Protein AF-A0A3M9XNV1-F1 (afdb_monomer_lite)

InterPro domains:
  IPR003779 Alkyl hydroperoxide reductase AhpD/CMD-like [PF02627] (2-57)
  IPR029032 AhpD-like [G3DSA:1.20.1290.10] (1-72)
  IPR029032 AhpD-like [SSF69118] (2-56)

pLDDT: mean 89.27, std 17.67, range [41.69, 98.88]

Organism: NCBI:txid369798

Secondary structure (DSSP, 8-state):
--HHHHHHHHHHHHHHTT-HHHHHHHHHHHHHTT--HHHHHHHHHHHHHHHHHHHHHHHHHHHHHTT----------------

Sequence (83 aa):
MDERMKELIAIGASAAVNCHPCIEYHLVECDRLNIDREQVKAAAEVGLMVNRGAAAKTRDKIDALLGKAESRTGGASSCGCGS

Structure (mmCIF, N/CA/C/O backbone):
data_AF-A0A3M9XNV1-F1
#
_entry.id   AF-A0A3M9XNV1-F1
#
loop_
_atom_site.group_PDB
_atom_site.id
_atom_site.type_symbol
_atom_site.label_atom_id
_atom_site.label_alt_id
_atom_site.label_comp_id
_atom_site.label_asym_id
_atom_site.label_entity_id
_atom_site.label_seq_id
_atom_site.pdbx_PDB_ins_code
_atom_site.Cartn_x
_atom_site.Cartn_y
_atom_site.Cartn_z
_atom_site.occupancy
_atom_site.B_iso_or_equiv
_atom_site.auth_seq_id
_atom_site.auth_comp_id
_atom_site.auth_asym_id
_atom_site.auth_atom_id
_atom_site.pdbx_PDB_model_num
ATOM 1 N N . MET A 1 1 ? 6.590 4.567 19.725 1.00 79.56 1 MET A N 1
ATOM 2 C CA . MET A 1 1 ? 5.535 4.368 18.713 1.00 79.56 1 MET A CA 1
ATOM 3 C C . MET A 1 1 ? 4.301 3.848 19.419 1.00 79.56 1 MET A C 1
ATOM 5 O O . MET A 1 1 ? 4.381 2.770 20.006 1.00 79.56 1 MET A O 1
ATOM 9 N N . ASP A 1 2 ? 3.226 4.634 19.423 1.00 96.12 2 ASP A N 1
ATOM 10 C CA . ASP A 1 2 ? 1.910 4.212 19.914 1.00 96.12 2 ASP A CA 1
ATOM 11 C C . ASP A 1 2 ? 1.246 3.206 18.958 1.00 96.12 2 ASP A C 1
ATOM 13 O O . ASP A 1 2 ? 1.698 3.009 17.829 1.00 96.12 2 ASP A O 1
ATOM 17 N N . GLU A 1 3 ? 0.205 2.525 19.438 1.00 97.31 3 GLU A N 1
ATOM 18 C CA . GLU A 1 3 ? -0.477 1.445 18.713 1.00 97.31 3 GLU A CA 1
ATOM 19 C C . GLU A 1 3 ? -1.149 1.942 17.428 1.00 97.31 3 GLU A C 1
ATOM 21 O O . GLU A 1 3 ? -0.977 1.343 16.371 1.00 97.31 3 GLU A O 1
ATOM 26 N N . ARG A 1 4 ? -1.800 3.111 17.477 1.00 98.25 4 ARG A N 1
ATOM 27 C CA . ARG A 1 4 ? -2.421 3.733 16.302 1.00 98.25 4 ARG A CA 1
ATOM 28 C C . ARG A 1 4 ? -1.395 4.015 15.204 1.00 98.25 4 ARG A C 1
ATOM 30 O O . ARG A 1 4 ? -1.660 3.752 14.032 1.00 98.25 4 ARG A O 1
ATOM 37 N N . MET A 1 5 ? -0.218 4.528 15.560 1.00 98.38 5 MET A N 1
ATOM 38 C CA . MET A 1 5 ? 0.837 4.767 14.576 1.00 98.38 5 MET A CA 1
ATOM 39 C C . MET A 1 5 ? 1.412 3.465 14.002 1.00 98.38 5 MET A C 1
ATOM 41 O O . MET A 1 5 ? 1.729 3.427 12.814 1.00 98.38 5 MET A O 1
ATOM 45 N N . LYS A 1 6 ? 1.504 2.391 14.798 1.00 98.62 6 LYS A N 1
ATOM 46 C CA . LYS A 1 6 ? 1.929 1.071 14.302 1.00 98.62 6 LYS A CA 1
ATOM 47 C C . LYS A 1 6 ? 0.965 0.521 13.253 1.00 98.62 6 LYS A C 1
ATOM 49 O O . LYS A 1 6 ? 1.434 0.106 12.198 1.00 98.62 6 LYS A O 1
ATOM 54 N N . GLU A 1 7 ? -0.343 0.580 13.500 1.00 98.69 7 GLU A N 1
ATOM 55 C CA . GLU A 1 7 ? -1.337 0.052 12.554 1.00 98.69 7 GLU A CA 1
ATOM 56 C C . GLU A 1 7 ? -1.385 0.856 11.248 1.00 98.69 7 GLU A C 1
ATOM 58 O O . GLU A 1 7 ? -1.416 0.276 10.164 1.00 98.69 7 GLU A O 1
ATOM 63 N N . LEU A 1 8 ? -1.264 2.188 11.308 1.00 98.75 8 LEU A N 1
ATOM 64 C CA . LEU A 1 8 ? -1.155 3.014 10.098 1.00 98.75 8 LEU A CA 1
ATOM 65 C C . LEU A 1 8 ? 0.107 2.689 9.281 1.00 98.75 8 LEU A C 1
ATOM 67 O O . LEU A 1 8 ? 0.041 2.576 8.056 1.00 98.75 8 LEU A O 1
ATOM 71 N N . ILE A 1 9 ? 1.256 2.497 9.941 1.00 98.69 9 ILE A N 1
ATOM 72 C CA . ILE A 1 9 ? 2.490 2.060 9.266 1.00 98.69 9 ILE A CA 1
ATOM 73 C C . ILE A 1 9 ? 2.291 0.677 8.639 1.00 98.69 9 ILE A C 1
ATOM 75 O O . ILE A 1 9 ? 2.727 0.450 7.510 1.00 98.69 9 ILE A O 1
ATOM 79 N N . ALA A 1 10 ? 1.617 -0.235 9.338 1.00 98.75 10 ALA A N 1
ATOM 80 C CA . ALA A 1 10 ? 1.371 -1.586 8.861 1.00 98.75 10 ALA A CA 1
ATOM 81 C C . ALA A 1 10 ? 0.428 -1.623 7.647 1.00 98.75 10 ALA A C 1
ATOM 83 O O . ALA A 1 10 ? 0.707 -2.352 6.694 1.00 98.75 10 ALA A O 1
ATOM 84 N N . ILE A 1 11 ? -0.614 -0.784 7.610 1.00 98.81 11 ILE A N 1
ATOM 85 C CA . ILE A 1 11 ? -1.461 -0.576 6.423 1.00 98.81 11 ILE A CA 1
ATOM 86 C C . ILE A 1 11 ? -0.617 -0.116 5.231 1.00 98.81 11 ILE A C 1
ATOM 88 O O . ILE A 1 11 ? -0.674 -0.725 4.160 1.00 98.81 11 ILE A O 1
ATOM 92 N N . GLY A 1 12 ? 0.206 0.921 5.418 1.00 98.88 12 GLY A N 1
ATOM 93 C CA . GLY A 1 12 ? 1.067 1.442 4.355 1.00 98.88 12 GLY A CA 1
ATOM 94 C C . GLY A 1 12 ? 2.084 0.409 3.860 1.00 98.88 12 GLY A C 1
ATOM 95 O O . GLY A 1 12 ? 2.246 0.226 2.653 1.00 98.88 12 GLY A O 1
ATOM 96 N N . ALA A 1 13 ? 2.726 -0.324 4.772 1.00 98.81 13 ALA A N 1
ATOM 97 C CA . ALA A 1 13 ? 3.669 -1.387 4.433 1.00 98.81 13 ALA A CA 1
ATOM 98 C C . ALA A 1 13 ? 2.990 -2.538 3.676 1.00 98.81 13 ALA A C 1
ATOM 100 O O . ALA A 1 13 ? 3.512 -3.002 2.663 1.00 98.81 13 ALA A O 1
ATOM 101 N N . SER A 1 14 ? 1.802 -2.954 4.117 1.00 98.81 14 SER A N 1
ATOM 102 C CA . SER A 1 14 ? 1.023 -4.020 3.481 1.00 98.81 14 SER A CA 1
ATOM 103 C C . SER A 1 14 ? 0.588 -3.638 2.066 1.00 98.81 14 SER A C 1
ATOM 105 O O . SER A 1 14 ? 0.714 -4.445 1.143 1.00 98.81 14 SER A O 1
ATOM 107 N N . ALA A 1 15 ? 0.150 -2.390 1.873 1.00 98.75 15 ALA A N 1
ATOM 108 C CA . ALA A 1 15 ? -0.177 -1.837 0.561 1.00 98.75 15 ALA A CA 1
ATOM 109 C C . ALA A 1 15 ? 1.057 -1.726 -0.349 1.00 98.75 15 ALA A C 1
ATOM 111 O O . ALA A 1 15 ? 0.969 -2.017 -1.540 1.00 98.75 15 ALA A O 1
ATOM 112 N N . ALA A 1 16 ? 2.226 -1.377 0.198 1.00 98.75 16 ALA A N 1
ATOM 113 C CA . ALA A 1 16 ? 3.467 -1.291 -0.572 1.00 98.75 16 ALA A CA 1
ATOM 114 C C . ALA A 1 16 ? 3.892 -2.635 -1.188 1.00 98.75 16 ALA A C 1
ATOM 116 O O . ALA A 1 16 ? 4.507 -2.652 -2.257 1.00 98.75 16 ALA A O 1
ATOM 117 N N . VAL A 1 17 ? 3.542 -3.756 -0.552 1.00 98.44 17 VAL A N 1
ATOM 118 C CA . VAL A 1 17 ? 3.893 -5.114 -1.006 1.00 98.44 17 VAL A CA 1
ATOM 119 C C . VAL A 1 17 ? 2.702 -5.915 -1.539 1.00 98.44 17 VAL A C 1
ATOM 121 O O . VAL A 1 17 ? 2.853 -7.097 -1.834 1.00 98.44 17 VAL A O 1
ATOM 124 N N . ASN A 1 18 ? 1.528 -5.292 -1.689 1.00 98.31 18 ASN A N 1
ATOM 125 C CA . ASN A 1 18 ? 0.286 -5.942 -2.126 1.00 98.31 18 ASN A CA 1
ATOM 126 C C . ASN A 1 18 ? -0.131 -7.155 -1.258 1.00 98.31 18 ASN A C 1
ATOM 128 O O . ASN A 1 18 ? -0.736 -8.103 -1.760 1.00 98.31 18 ASN A O 1
ATOM 132 N N . CYS A 1 19 ? 0.179 -7.157 0.045 1.00 98.62 19 CYS A N 1
ATOM 133 C CA . CYS A 1 19 ? -0.241 -8.237 0.944 1.00 98.62 19 CYS A CA 1
ATOM 134 C C . CYS A 1 19 ? -1.715 -8.060 1.346 1.00 98.62 19 CYS A C 1
ATOM 136 O O . CYS A 1 19 ? -2.007 -7.480 2.389 1.00 98.62 19 CYS A O 1
ATOM 138 N N . HIS A 1 20 ? -2.649 -8.571 0.541 1.00 98.12 20 HIS A N 1
ATOM 139 C CA . HIS A 1 20 ? -4.090 -8.505 0.835 1.00 98.12 20 HIS A CA 1
ATOM 140 C C . HIS A 1 20 ? -4.485 -9.033 2.229 1.00 98.12 20 HIS A C 1
ATOM 142 O O . HIS A 1 20 ? -5.141 -8.283 2.949 1.00 98.12 20 HIS A O 1
ATOM 148 N N . PRO A 1 21 ? -4.045 -10.227 2.686 1.00 98.62 21 PRO A N 1
ATOM 149 C CA . PRO A 1 21 ? -4.416 -10.696 4.025 1.00 98.62 21 PRO A CA 1
ATOM 150 C C . PRO A 1 21 ? -3.847 -9.807 5.142 1.00 98.62 21 PRO A C 1
ATOM 152 O O . PRO A 1 21 ? -4.478 -9.648 6.183 1.00 98.62 21 PRO A O 1
ATOM 155 N N . CYS A 1 22 ? -2.685 -9.177 4.928 1.00 98.69 22 CYS A N 1
ATOM 156 C CA . CYS A 1 22 ? -2.136 -8.214 5.881 1.00 98.69 22 CYS A CA 1
ATOM 157 C C . CYS A 1 22 ? -2.985 -6.932 5.927 1.00 98.69 22 CYS A C 1
ATOM 159 O O . CYS A 1 22 ? -3.251 -6.413 7.007 1.00 98.69 22 CYS A O 1
ATOM 161 N N . ILE A 1 23 ? -3.437 -6.431 4.769 1.00 98.75 23 ILE A N 1
ATOM 162 C CA . ILE A 1 23 ? -4.330 -5.264 4.691 1.00 98.75 23 ILE A CA 1
ATOM 163 C C . ILE A 1 23 ? -5.628 -5.544 5.449 1.00 98.75 23 ILE A C 1
ATOM 165 O O . ILE A 1 23 ? -6.044 -4.714 6.249 1.00 98.75 23 ILE A O 1
ATOM 169 N N . GLU A 1 24 ? -6.241 -6.709 5.233 1.00 98.69 24 GLU A N 1
ATOM 170 C CA . GLU A 1 24 ? -7.467 -7.116 5.931 1.00 98.69 24 GLU A CA 1
ATOM 171 C C . GLU A 1 24 ? -7.262 -7.167 7.450 1.00 98.69 24 GLU A C 1
ATOM 173 O O . GLU A 1 24 ? -8.047 -6.581 8.194 1.00 98.69 24 GLU A O 1
ATOM 178 N N . TYR A 1 25 ? -6.176 -7.795 7.910 1.00 98.75 25 TYR A N 1
ATOM 179 C CA . TYR A 1 25 ? -5.842 -7.879 9.333 1.00 98.75 25 TYR A CA 1
ATOM 180 C C . TYR A 1 25 ? -5.648 -6.494 9.966 1.00 98.75 25 TYR A C 1
ATOM 182 O O . TYR A 1 25 ? -6.297 -6.157 10.956 1.00 98.75 25 TYR A O 1
ATOM 190 N N . HIS A 1 26 ? -4.795 -5.659 9.372 1.00 98.69 26 HIS A N 1
ATOM 191 C CA . HIS A 1 26 ? -4.491 -4.339 9.923 1.00 98.69 26 HIS A CA 1
ATOM 192 C C . HIS A 1 26 ? -5.676 -3.373 9.814 1.00 98.69 26 HIS A C 1
ATOM 194 O O . HIS A 1 26 ? -5.779 -2.440 10.608 1.00 98.69 26 HIS A O 1
ATOM 200 N N . LEU A 1 27 ? -6.611 -3.597 8.883 1.00 98.62 27 LEU A N 1
ATOM 201 C CA . LEU A 1 27 ? -7.846 -2.820 8.810 1.00 98.62 27 LEU A CA 1
ATOM 202 C C . LEU A 1 27 ? -8.747 -3.099 10.017 1.00 98.62 27 LEU A C 1
ATOM 204 O O . LEU A 1 27 ? -9.280 -2.160 10.601 1.00 98.62 27 LEU A O 1
ATOM 208 N N . VAL A 1 28 ? -8.867 -4.365 10.428 1.00 98.62 28 VAL A N 1
ATOM 209 C CA . VAL A 1 28 ? -9.621 -4.751 11.631 1.00 98.62 28 VAL A CA 1
ATOM 210 C C . VAL A 1 28 ? -9.000 -4.138 12.891 1.00 98.62 28 VAL A C 1
ATOM 212 O O . VAL A 1 28 ? -9.721 -3.622 13.745 1.00 98.62 28 VAL A O 1
ATOM 215 N N . GLU A 1 29 ? -7.670 -4.120 12.996 1.00 98.56 29 GLU A N 1
ATOM 216 C CA . GLU A 1 29 ? -6.989 -3.471 14.125 1.00 98.56 29 GLU A CA 1
ATOM 217 C C . GLU A 1 29 ? -7.156 -1.944 14.115 1.00 98.56 29 GLU A C 1
ATOM 219 O O . GLU A 1 29 ? -7.403 -1.341 15.163 1.00 98.56 29 GLU A O 1
ATOM 224 N N . CYS A 1 30 ? -7.122 -1.307 12.938 1.00 98.50 30 CYS A N 1
ATOM 225 C CA . CYS A 1 30 ? -7.454 0.114 12.810 1.00 98.50 30 CYS A CA 1
ATOM 226 C C . CYS A 1 30 ? -8.877 0.420 13.306 1.00 98.50 30 CYS A C 1
ATOM 228 O O . CYS A 1 30 ? -9.088 1.429 13.986 1.00 98.50 30 CYS A O 1
ATOM 230 N N . ASP A 1 31 ? -9.834 -0.460 13.001 1.00 98.38 31 ASP A N 1
ATOM 231 C CA . ASP A 1 31 ? -11.237 -0.323 13.406 1.00 98.38 31 ASP A CA 1
ATOM 232 C C . ASP A 1 31 ? -11.397 -0.448 14.916 1.00 98.38 31 ASP A C 1
ATOM 234 O O . ASP A 1 31 ? -12.070 0.374 15.540 1.00 98.38 31 ASP A O 1
ATOM 238 N N . ARG A 1 32 ? -10.711 -1.422 15.527 1.00 98.44 32 ARG A N 1
ATOM 239 C CA . ARG A 1 32 ? -10.675 -1.604 16.985 1.00 98.44 32 ARG A CA 1
ATOM 240 C C . ARG A 1 32 ? -10.160 -0.355 17.705 1.00 98.44 32 ARG A C 1
ATOM 242 O O . ARG A 1 32 ? -10.633 -0.027 18.793 1.00 98.44 32 ARG A O 1
ATOM 249 N N . LEU A 1 33 ? -9.207 0.347 17.098 1.00 98.25 33 LEU A N 1
ATOM 250 C CA . LEU A 1 33 ? -8.610 1.574 17.627 1.00 98.25 33 LEU A CA 1
ATOM 251 C C . LEU A 1 33 ? -9.389 2.849 17.261 1.00 98.25 33 LEU A C 1
ATOM 253 O O . LEU A 1 33 ? -8.972 3.937 17.658 1.00 98.25 33 LEU A O 1
ATOM 257 N N . ASN A 1 34 ? -10.516 2.736 16.545 1.00 98.31 34 ASN A N 1
ATOM 258 C CA . ASN A 1 34 ? -11.314 3.860 16.041 1.00 98.31 34 ASN A CA 1
ATOM 259 C C . ASN A 1 34 ? -10.477 4.876 15.242 1.00 98.31 34 ASN A C 1
ATOM 261 O O . ASN A 1 34 ? -10.655 6.091 15.369 1.00 98.31 34 ASN A O 1
ATOM 265 N N . ILE A 1 35 ? -9.527 4.387 14.441 1.00 98.50 35 ILE A N 1
ATOM 266 C CA . ILE A 1 35 ? -8.726 5.246 13.568 1.00 98.50 35 ILE A CA 1
ATOM 267 C C . ILE A 1 35 ? -9.616 5.761 12.436 1.00 98.50 35 ILE A C 1
ATOM 269 O O . ILE A 1 35 ? -10.365 5.008 11.816 1.00 98.50 35 ILE A O 1
ATOM 273 N N . ASP A 1 36 ? -9.510 7.056 12.153 1.00 98.31 36 ASP A N 1
ATOM 274 C CA . ASP A 1 36 ? -10.250 7.692 11.070 1.00 98.31 36 ASP A CA 1
ATOM 275 C C . ASP A 1 36 ? -9.941 7.045 9.706 1.00 98.31 36 ASP A C 1
ATOM 277 O O . ASP A 1 36 ? -8.784 6.790 9.352 1.00 98.31 36 ASP A O 1
ATOM 281 N N . ARG A 1 37 ? -10.990 6.799 8.916 1.00 98.00 37 ARG A N 1
ATOM 282 C CA . ARG A 1 37 ? -10.900 6.115 7.619 1.00 98.00 37 ARG A CA 1
ATOM 283 C C . ARG A 1 37 ? -10.055 6.885 6.616 1.00 98.00 37 ARG A C 1
ATOM 285 O O . ARG A 1 37 ? -9.341 6.255 5.837 1.00 98.00 37 ARG A O 1
ATOM 292 N N . GLU A 1 38 ? -10.077 8.214 6.666 1.00 98.6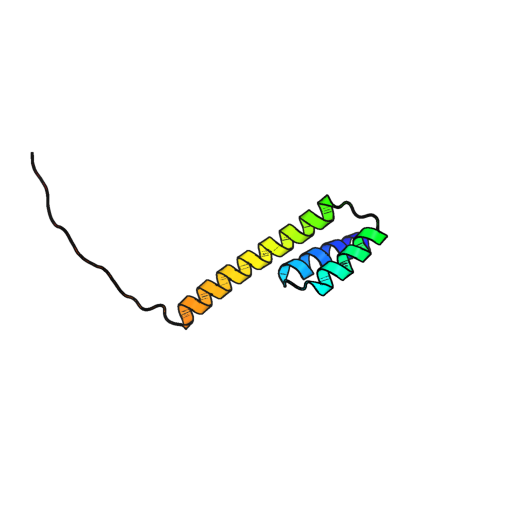2 38 GLU A N 1
ATOM 293 C CA . GLU A 1 38 ? -9.226 9.034 5.800 1.00 98.62 38 GLU A CA 1
ATOM 294 C C . GLU A 1 38 ? -7.740 8.849 6.135 1.00 98.62 38 GLU A C 1
ATOM 296 O O . GLU A 1 38 ? -6.903 8.817 5.235 1.00 98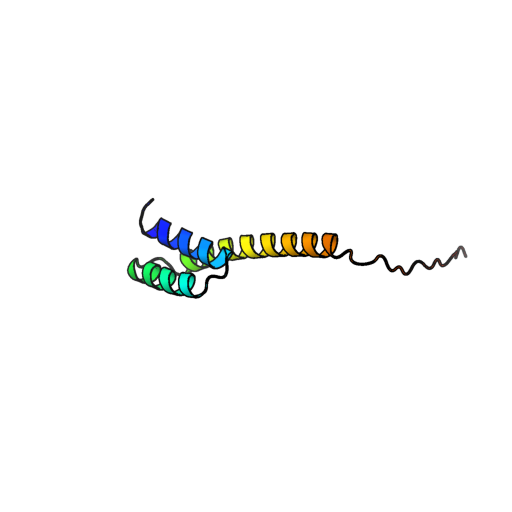.62 38 GLU A O 1
ATOM 301 N N . GLN A 1 39 ? -7.392 8.618 7.404 1.00 98.69 39 GLN A N 1
ATOM 302 C CA . GLN A 1 39 ? -6.009 8.332 7.803 1.00 98.69 39 GLN A CA 1
ATOM 303 C C . GLN A 1 39 ? -5.548 6.955 7.326 1.00 98.69 39 GLN A C 1
ATOM 305 O O . GLN A 1 39 ? -4.427 6.820 6.835 1.00 98.69 39 GLN A O 1
ATOM 310 N N . VAL A 1 40 ? -6.416 5.943 7.428 1.00 98.81 40 VAL A N 1
ATOM 311 C CA . VAL A 1 40 ? -6.145 4.594 6.905 1.00 98.81 40 VAL A CA 1
ATOM 312 C C . VAL A 1 40 ? -5.949 4.640 5.389 1.00 98.81 40 VAL A C 1
ATOM 314 O O . VAL A 1 40 ? -4.974 4.096 4.868 1.00 98.81 40 VAL A O 1
ATOM 317 N N . LYS A 1 41 ? -6.836 5.345 4.679 1.00 98.75 41 LYS A N 1
ATOM 318 C CA . LYS A 1 41 ? -6.747 5.535 3.230 1.00 98.75 41 LYS A CA 1
ATOM 319 C C . LYS A 1 41 ? -5.464 6.265 2.836 1.00 98.75 41 LYS A C 1
ATOM 321 O O . LYS A 1 41 ? -4.754 5.786 1.958 1.00 98.75 41 LYS A O 1
ATOM 326 N N . ALA A 1 42 ? -5.119 7.355 3.522 1.00 98.88 42 ALA A N 1
ATOM 327 C CA . ALA A 1 42 ? -3.884 8.093 3.273 1.00 98.88 42 ALA A CA 1
ATOM 328 C C . ALA A 1 42 ? -2.635 7.215 3.478 1.00 98.88 42 ALA A C 1
ATOM 330 O O . ALA A 1 42 ? -1.719 7.238 2.656 1.00 98.88 42 ALA A O 1
ATOM 331 N N . ALA A 1 43 ? -2.601 6.391 4.531 1.00 98.81 43 ALA A N 1
ATOM 332 C CA . ALA A 1 43 ? -1.501 5.455 4.760 1.00 98.81 43 ALA A CA 1
ATOM 333 C C . ALA A 1 43 ? -1.379 4.417 3.629 1.00 98.81 43 ALA A C 1
ATOM 335 O O . ALA A 1 43 ? -0.278 4.167 3.128 1.00 98.81 43 ALA A O 1
ATOM 336 N N . ALA A 1 44 ? -2.506 3.855 3.184 1.00 98.81 44 ALA A N 1
ATOM 337 C CA . ALA A 1 44 ? -2.538 2.920 2.063 1.00 98.81 44 ALA A CA 1
ATOM 338 C C . ALA A 1 44 ? -2.076 3.580 0.753 1.00 98.81 44 ALA A C 1
ATOM 340 O O . ALA A 1 44 ? -1.294 2.989 0.008 1.00 98.81 44 ALA A O 1
ATOM 341 N N . GLU A 1 45 ? -2.503 4.814 0.479 1.00 98.81 45 GLU A N 1
ATOM 342 C CA . GLU A 1 45 ? -2.105 5.576 -0.709 1.00 98.81 45 GLU A CA 1
ATOM 343 C C . GLU A 1 45 ? -0.594 5.826 -0.757 1.00 98.81 45 GLU A C 1
ATOM 345 O O . GLU A 1 45 ? 0.019 5.615 -1.806 1.00 98.81 45 GLU A O 1
ATOM 350 N N . VAL A 1 46 ? 0.029 6.180 0.373 1.00 98.81 46 VAL A N 1
ATOM 351 C CA . VAL A 1 46 ? 1.494 6.297 0.475 1.00 98.81 46 VAL A CA 1
ATOM 352 C C . VAL A 1 46 ? 2.171 4.963 0.142 1.00 98.81 46 VAL A C 1
ATOM 354 O O . VAL A 1 46 ? 3.113 4.931 -0.653 1.00 98.81 46 VAL A O 1
ATOM 357 N N . GLY A 1 47 ? 1.664 3.848 0.677 1.00 98.81 47 GLY A N 1
ATOM 358 C CA . GLY A 1 47 ? 2.149 2.507 0.340 1.00 98.81 47 GLY A CA 1
ATOM 359 C C . GLY A 1 47 ? 2.046 2.195 -1.157 1.00 98.81 47 GLY A C 1
ATOM 360 O O . GLY A 1 47 ? 3.019 1.772 -1.785 1.00 98.81 47 GLY A O 1
ATOM 361 N N . LEU A 1 48 ? 0.895 2.483 -1.768 1.00 98.81 48 LEU A N 1
ATOM 362 C CA . LEU A 1 48 ? 0.664 2.286 -3.201 1.00 98.81 48 LEU A CA 1
ATOM 363 C C . LEU A 1 48 ? 1.557 3.180 -4.073 1.00 98.81 48 LEU A C 1
ATOM 365 O O . LEU A 1 48 ? 1.971 2.759 -5.154 1.00 98.81 48 LEU A O 1
ATOM 369 N N . MET A 1 49 ? 1.887 4.397 -3.635 1.00 98.81 49 MET A N 1
ATOM 370 C CA . MET A 1 49 ? 2.857 5.249 -4.332 1.00 98.81 49 MET A CA 1
ATOM 371 C C . MET A 1 49 ? 4.243 4.599 -4.377 1.00 98.81 49 MET A C 1
ATOM 373 O O . MET A 1 49 ? 4.856 4.547 -5.447 1.00 98.81 49 MET A O 1
ATOM 377 N N . VAL A 1 50 ? 4.709 4.048 -3.251 1.00 98.62 50 VAL A N 1
ATOM 378 C CA . VAL A 1 50 ? 5.976 3.300 -3.186 1.00 98.62 50 VAL A CA 1
ATOM 379 C C . VAL A 1 50 ? 5.920 2.076 -4.101 1.00 98.62 50 VAL A C 1
ATOM 381 O O . VAL A 1 50 ? 6.832 1.877 -4.905 1.00 98.62 50 VAL A O 1
ATOM 384 N N . ASN A 1 51 ? 4.828 1.306 -4.047 1.00 98.56 51 ASN A N 1
ATOM 385 C CA . ASN A 1 51 ? 4.624 0.138 -4.906 1.00 98.56 51 ASN A CA 1
ATOM 386 C C . ASN A 1 51 ? 4.730 0.493 -6.396 1.00 98.56 51 ASN A C 1
ATOM 388 O O . ASN A 1 51 ? 5.464 -0.154 -7.141 1.00 98.56 51 ASN A O 1
ATOM 392 N N . ARG A 1 52 ? 4.049 1.561 -6.832 1.00 98.56 52 ARG A N 1
ATOM 393 C CA . ARG A 1 52 ? 4.074 2.028 -8.228 1.00 98.56 52 ARG A CA 1
ATOM 394 C C . ARG A 1 52 ? 5.481 2.419 -8.670 1.00 98.56 52 ARG A C 1
ATOM 396 O O . ARG A 1 52 ? 5.897 2.028 -9.761 1.00 98.56 52 ARG A O 1
ATOM 403 N N . GLY A 1 53 ? 6.212 3.156 -7.831 1.00 98.38 53 GLY A N 1
ATOM 404 C CA . GLY A 1 53 ? 7.598 3.542 -8.102 1.00 98.38 53 GLY A CA 1
ATOM 405 C C . GLY A 1 53 ? 8.526 2.331 -8.225 1.00 98.38 53 GLY A C 1
ATOM 406 O O . GLY A 1 53 ? 9.282 2.228 -9.193 1.00 98.38 53 GLY A O 1
ATOM 407 N N . ALA A 1 54 ? 8.415 1.379 -7.294 1.00 98.19 54 ALA A N 1
ATOM 408 C CA . ALA A 1 54 ? 9.171 0.131 -7.325 1.00 98.19 54 ALA A CA 1
ATOM 409 C C . ALA A 1 54 ? 8.855 -0.683 -8.588 1.00 98.19 54 ALA A C 1
ATOM 411 O O . ALA A 1 54 ? 9.764 -1.052 -9.327 1.00 98.19 54 ALA A O 1
ATOM 412 N N . ALA A 1 55 ? 7.571 -0.875 -8.903 1.00 98.12 55 ALA A N 1
ATOM 413 C CA . ALA A 1 55 ? 7.135 -1.598 -10.091 1.00 98.12 55 ALA A CA 1
ATOM 414 C C . ALA A 1 55 ? 7.629 -0.943 -11.390 1.00 98.12 55 ALA A C 1
ATOM 416 O O . ALA A 1 55 ? 8.033 -1.648 -12.311 1.00 98.12 55 ALA A O 1
ATOM 417 N N . ALA A 1 56 ? 7.624 0.392 -11.481 1.00 98.19 56 ALA A N 1
ATOM 418 C CA . ALA A 1 56 ? 8.182 1.106 -12.629 1.00 98.19 56 ALA A CA 1
ATOM 419 C C . ALA A 1 56 ? 9.680 0.805 -12.801 1.00 98.19 56 ALA A C 1
ATOM 421 O O . ALA A 1 56 ? 10.101 0.405 -13.882 1.00 98.19 56 ALA A O 1
ATOM 422 N N . LYS A 1 57 ? 10.473 0.887 -11.726 1.00 98.25 57 LYS A N 1
ATOM 423 C CA . LYS A 1 57 ? 11.913 0.590 -11.787 1.00 98.25 57 LYS A CA 1
ATOM 424 C C . LYS A 1 57 ? 12.234 -0.871 -12.052 1.00 98.25 57 LYS A C 1
ATOM 426 O O . LYS A 1 57 ? 13.173 -1.162 -12.790 1.00 98.25 57 LYS A O 1
ATOM 431 N N . THR A 1 58 ? 11.440 -1.791 -11.519 1.00 97.81 58 THR A N 1
ATOM 432 C CA . THR A 1 58 ? 11.554 -3.208 -11.859 1.00 97.81 58 THR A CA 1
ATOM 433 C C . THR A 1 58 ? 11.280 -3.440 -13.344 1.00 97.81 58 THR A C 1
ATOM 435 O O . THR A 1 58 ? 12.049 -4.156 -13.978 1.00 97.81 58 THR A O 1
ATOM 438 N N . ARG A 1 59 ? 10.253 -2.801 -13.925 1.00 97.31 59 ARG A N 1
ATOM 439 C CA . ARG A 1 59 ? 9.984 -2.875 -15.372 1.00 97.31 59 ARG A CA 1
ATOM 440 C C . ARG A 1 59 ? 11.143 -2.318 -16.197 1.00 97.31 59 ARG A C 1
ATOM 442 O O . ARG A 1 59 ? 11.620 -3.033 -17.068 1.00 97.31 59 ARG A O 1
ATOM 449 N N . ASP A 1 60 ? 11.646 -1.122 -15.872 1.00 97.06 60 ASP A N 1
ATOM 450 C CA . ASP A 1 60 ? 12.814 -0.524 -16.546 1.00 97.06 60 ASP A CA 1
ATOM 451 C C . ASP A 1 60 ? 14.005 -1.503 -16.556 1.00 97.06 60 ASP A C 1
ATOM 453 O O . ASP A 1 60 ? 14.672 -1.701 -17.573 1.00 97.06 60 ASP A O 1
ATOM 457 N N . LYS A 1 61 ? 14.264 -2.155 -15.413 1.00 97.06 61 LYS A N 1
ATOM 458 C CA . LYS A 1 61 ? 15.362 -3.117 -15.274 1.00 97.06 61 LYS A CA 1
ATOM 459 C C . LYS A 1 61 ? 15.129 -4.392 -16.081 1.00 97.06 61 LYS A C 1
ATOM 461 O O . LYS A 1 61 ? 16.079 -4.891 -16.680 1.00 97.06 61 LYS A O 1
ATOM 466 N N . ILE A 1 62 ? 13.906 -4.919 -16.090 1.00 97.31 62 ILE A N 1
ATOM 467 C CA . ILE A 1 62 ? 13.539 -6.090 -16.894 1.00 97.31 62 ILE A CA 1
ATOM 468 C C . ILE A 1 62 ? 13.708 -5.776 -18.384 1.00 97.31 62 ILE A C 1
ATOM 470 O O . ILE A 1 62 ? 14.370 -6.545 -19.074 1.00 97.31 62 ILE A O 1
ATOM 474 N N . ASP A 1 63 ? 13.208 -4.634 -18.862 1.00 95.88 63 ASP A N 1
ATOM 475 C CA . ASP A 1 63 ? 13.340 -4.209 -20.263 1.00 95.88 63 ASP A CA 1
ATOM 476 C C . ASP A 1 63 ? 14.817 -4.079 -20.683 1.00 95.88 63 ASP A C 1
ATOM 478 O O . ASP A 1 63 ? 15.197 -4.520 -21.771 1.00 95.88 63 ASP A O 1
ATOM 482 N N . ALA A 1 64 ? 15.667 -3.539 -19.802 1.00 95.50 64 ALA A N 1
ATOM 483 C CA . ALA A 1 64 ? 17.108 -3.441 -20.034 1.00 95.50 64 ALA A CA 1
ATOM 484 C C . ALA A 1 64 ? 17.812 -4.812 -20.065 1.00 95.50 64 ALA A C 1
ATOM 486 O O . ALA A 1 64 ? 18.739 -5.005 -20.846 1.00 95.50 64 ALA A O 1
ATOM 487 N N . LEU A 1 65 ? 17.395 -5.762 -19.218 1.00 95.12 65 LEU A N 1
ATOM 488 C CA . LEU A 1 65 ? 17.984 -7.107 -19.148 1.00 95.12 65 LEU A CA 1
ATOM 489 C C . LEU A 1 65 ? 17.529 -8.019 -20.290 1.00 95.12 65 LEU A C 1
ATOM 491 O O . LEU A 1 65 ? 18.334 -8.782 -20.813 1.00 95.12 65 LEU A O 1
ATOM 495 N N . LEU A 1 66 ? 16.251 -7.949 -20.668 1.00 94.31 66 LEU A N 1
ATOM 496 C CA . LEU A 1 66 ? 15.691 -8.727 -21.774 1.00 94.31 66 LEU A CA 1
ATOM 497 C C . LEU A 1 66 ? 16.101 -8.175 -23.141 1.00 94.31 66 LEU A C 1
ATOM 499 O O . LEU A 1 66 ? 1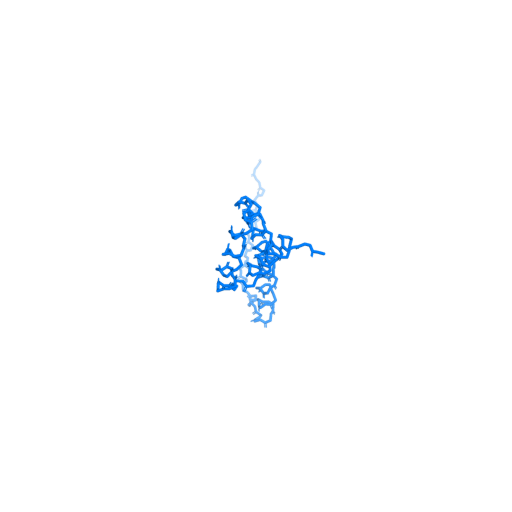5.784 -8.791 -24.155 1.00 94.31 66 LEU A O 1
ATOM 503 N N . GLY A 1 67 ? 16.801 -7.035 -23.167 1.00 75.38 67 GLY A N 1
ATOM 504 C CA . GLY A 1 67 ? 17.318 -6.437 -24.383 1.00 75.38 67 GLY A CA 1
ATOM 505 C C . GLY A 1 67 ? 16.190 -6.182 -25.363 1.00 75.38 67 GLY A C 1
ATOM 506 O O . GLY A 1 67 ? 16.180 -6.780 -26.438 1.00 75.38 67 GLY A O 1
ATOM 507 N N . LYS A 1 68 ? 15.229 -5.321 -24.992 1.00 56.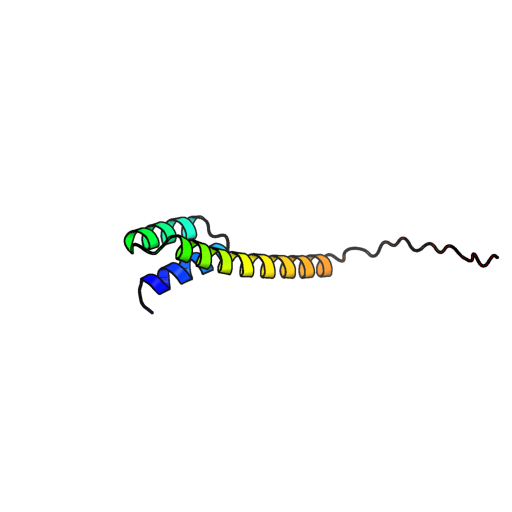97 68 LYS A N 1
ATOM 508 C CA . LYS A 1 68 ? 14.241 -4.826 -25.956 1.00 56.97 68 LYS A CA 1
ATOM 509 C C . LYS A 1 68 ? 15.006 -4.383 -27.202 1.00 56.97 68 LYS A C 1
ATOM 511 O O . LYS A 1 68 ? 15.796 -3.441 -27.157 1.00 56.97 68 LYS A O 1
ATOM 516 N N . ALA A 1 69 ? 14.832 -5.176 -28.255 1.00 50.66 69 ALA A N 1
ATOM 517 C CA . ALA A 1 69 ? 15.598 -5.090 -29.473 1.00 50.66 69 ALA A CA 1
ATOM 518 C C . ALA A 1 69 ? 15.453 -3.685 -30.043 1.00 50.66 69 ALA A C 1
ATOM 520 O O . ALA A 1 69 ? 14.338 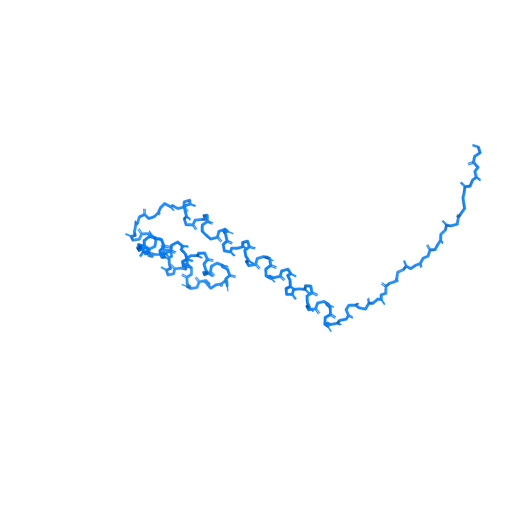-3.193 -30.234 1.00 50.66 69 ALA A O 1
ATOM 52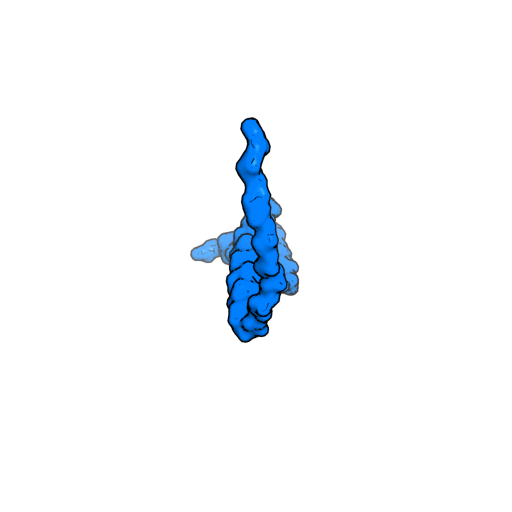1 N N . GLU A 1 70 ? 16.575 -3.057 -30.369 1.00 52.69 70 GLU A N 1
ATOM 522 C CA . GLU A 1 70 ? 16.534 -2.016 -31.377 1.00 52.69 70 GLU A CA 1
ATOM 523 C C . GLU A 1 70 ? 15.889 -2.586 -32.652 1.00 52.69 70 GLU A C 1
ATOM 525 O O . GLU A 1 70 ? 16.454 -3.437 -33.337 1.00 52.69 70 GLU A O 1
ATOM 530 N N . SER A 1 71 ? 14.701 -2.092 -32.988 1.00 46.19 71 SER A N 1
ATOM 531 C CA . SER A 1 71 ? 14.180 -2.047 -34.358 1.00 46.19 71 SER A CA 1
ATOM 532 C C . SER A 1 71 ? 13.347 -0.765 -34.472 1.00 46.19 71 SER A C 1
ATOM 534 O O . SER A 1 71 ? 12.248 -0.662 -33.946 1.00 46.19 71 SER A O 1
ATOM 536 N N . ARG A 1 72 ? 13.993 0.365 -34.785 1.00 51.62 72 ARG A N 1
ATOM 537 C CA . ARG A 1 72 ? 14.140 0.958 -36.128 1.00 51.62 72 ARG A CA 1
ATOM 538 C C . ARG A 1 72 ? 12.852 0.980 -36.957 1.00 51.62 72 ARG A C 1
ATOM 540 O O . ARG A 1 72 ? 12.521 0.004 -37.615 1.00 51.62 72 ARG A O 1
ATOM 547 N N . THR A 1 73 ? 12.330 2.189 -37.131 1.00 42.69 73 THR A N 1
ATOM 548 C CA . THR A 1 73 ? 12.238 2.780 -38.473 1.00 42.69 73 THR A CA 1
ATOM 549 C C . THR A 1 73 ? 12.976 4.112 -38.466 1.00 42.69 73 THR A C 1
ATOM 551 O O . THR A 1 73 ? 12.480 5.113 -37.957 1.00 42.69 73 THR A O 1
ATOM 554 N N . GLY A 1 74 ? 14.189 4.098 -39.019 1.00 49.84 74 GLY A N 1
ATOM 555 C CA . GLY A 1 74 ? 14.735 5.264 -39.700 1.00 49.84 74 GLY A CA 1
ATOM 556 C C . GLY A 1 74 ? 14.144 5.327 -41.109 1.00 49.84 74 GLY A C 1
ATOM 557 O O . GLY A 1 74 ? 13.904 4.290 -41.724 1.00 49.84 74 GLY A O 1
ATOM 558 N N . GLY A 1 75 ? 13.916 6.538 -41.607 1.00 41.69 75 GLY A N 1
ATOM 559 C CA . GLY A 1 75 ? 13.485 6.797 -42.977 1.00 41.69 75 GLY A CA 1
ATOM 560 C C . GLY A 1 75 ? 13.336 8.295 -43.201 1.00 41.69 75 GLY A C 1
ATOM 561 O O . GLY A 1 75 ? 12.336 8.886 -42.814 1.00 41.69 75 GLY A O 1
ATOM 562 N N . ALA A 1 76 ? 14.377 8.906 -43.758 1.00 56.41 76 ALA A N 1
ATOM 563 C CA . ALA A 1 76 ? 14.421 10.310 -44.136 1.00 56.41 76 ALA A CA 1
ATOM 564 C C . ALA A 1 76 ? 13.358 10.673 -45.191 1.00 56.41 76 ALA A C 1
ATOM 566 O O . ALA A 1 76 ? 13.059 9.874 -46.072 1.00 56.41 76 ALA A O 1
ATOM 567 N N . SER A 1 77 ? 12.890 11.921 -45.154 1.00 55.88 77 SER A N 1
ATOM 568 C CA . SER A 1 77 ? 12.393 12.657 -46.325 1.00 55.88 77 SER A CA 1
ATOM 569 C C . SER A 1 77 ? 12.748 14.130 -46.085 1.00 55.88 77 SER A C 1
ATOM 571 O O . SER A 1 77 ? 12.123 14.794 -45.268 1.00 55.88 77 SER A O 1
ATOM 573 N N . SER A 1 78 ? 13.970 14.556 -46.410 1.00 64.88 78 SER A N 1
ATOM 574 C CA . SER A 1 78 ? 14.352 15.207 -47.676 1.00 64.88 78 SER A CA 1
ATOM 575 C C . SER A 1 78 ? 13.479 16.417 -48.046 1.00 64.88 78 SER A C 1
ATOM 577 O O . SER A 1 78 ? 12.312 16.248 -48.374 1.00 64.88 78 SER A O 1
ATOM 579 N N . CYS A 1 79 ? 14.117 17.594 -48.018 1.00 53.97 79 CYS A N 1
ATOM 580 C CA . CYS A 1 79 ? 13.886 18.835 -48.772 1.00 53.97 79 CYS A CA 1
ATOM 581 C C . CYS A 1 79 ? 12.460 19.264 -49.167 1.00 53.97 79 CYS A C 1
ATOM 583 O O . CYS A 1 79 ? 11.776 18.603 -49.939 1.00 53.97 79 CYS A O 1
ATOM 585 N N . GLY A 1 80 ? 12.131 20.509 -48.804 1.00 55.25 80 GLY A N 1
ATOM 586 C CA . GLY A 1 80 ? 11.071 21.300 -49.427 1.00 55.25 80 GLY A CA 1
ATOM 587 C C . GLY A 1 80 ? 11.246 22.792 -49.141 1.00 55.25 80 GLY A C 1
ATOM 588 O O . GLY A 1 80 ? 10.491 23.361 -48.364 1.00 55.25 80 GLY A O 1
ATOM 589 N N . CYS A 1 81 ? 12.274 23.417 -49.721 1.00 68.81 81 CYS A N 1
ATOM 590 C CA . CYS A 1 81 ? 12.297 24.863 -49.928 1.00 68.81 81 CYS A CA 1
ATOM 591 C C . CYS A 1 81 ? 11.467 25.205 -51.182 1.00 68.81 81 CYS A C 1
ATOM 593 O O . CYS A 1 81 ? 11.653 24.599 -52.234 1.00 68.81 81 CYS A O 1
ATOM 595 N N . GLY A 1 82 ? 10.560 26.173 -51.053 1.00 66.69 82 GLY A N 1
ATOM 596 C CA . GLY A 1 82 ? 9.719 26.739 -52.117 1.00 66.69 82 GLY A CA 1
ATOM 597 C C . GLY A 1 82 ? 8.445 27.308 -51.479 1.00 66.69 82 GLY A C 1
ATOM 598 O O . GLY A 1 82 ? 7.779 26.578 -50.754 1.00 66.69 82 GLY A O 1
ATOM 599 N N . SER A 1 83 ? 8.079 28.583 -51.602 1.00 55.75 83 SER A N 1
ATOM 600 C CA . SER A 1 83 ? 8.525 29.693 -52.455 1.00 55.75 83 SER A CA 1
ATOM 601 C C . SER A 1 83 ? 8.436 31.011 -51.688 1.00 55.75 83 SER A C 1
ATOM 603 O O . SER A 1 83 ? 7.657 31.062 -50.710 1.00 55.75 83 SER A O 1
#

Foldseek 3Di:
DDPLVVLLLQLLQCLLVVVVVSNVVSVVVCVVVVPDPVSSVVSSVNSPVNNVVVVVVVVVVVCVVVCPDDDDDDDDDDDDDDD

Radius of gyration: 23.39 Å; chains: 1; bounding box: 29×40×72 Å